Protein AF-A0A4Y2WEP2-F1 (afdb_monomer_lite)

Secondary structure (DSSP, 8-state):
---------------------------------PPPPP--TT-TTT-HIIIIIHHHHHHHHTT----SHHHHHHSSGGGS--HHHHHHHHHGGGGT--

Structure (mmCIF, N/CA/C/O backbone):
data_AF-A0A4Y2WEP2-F1
#
_entry.id   AF-A0A4Y2WEP2-F1
#
loop_
_atom_site.group_PDB
_atom_site.id
_atom_site.type_symbol
_atom_site.label_atom_id
_atom_site.label_alt_id
_atom_site.label_comp_id
_atom_site.label_asym_id
_atom_site.label_entity_id
_atom_site.label_seq_id
_atom_site.pdbx_PDB_ins_code
_atom_site.Cartn_x
_atom_site.Cartn_y
_atom_site.Cartn_z
_atom_site.occupancy
_atom_site.B_iso_or_equiv
_atom_site.auth_seq_id
_atom_site.auth_comp_id
_atom_site.auth_asym_id
_atom_site.auth_atom_id
_atom_site.pdbx_PDB_model_num
ATOM 1 N N . MET A 1 1 ? 23.147 38.952 34.581 1.00 40.81 1 MET A N 1
ATOM 2 C CA . MET A 1 1 ? 21.830 39.622 34.638 1.00 40.81 1 MET A CA 1
ATOM 3 C C . MET A 1 1 ? 20.830 38.729 33.926 1.00 40.81 1 MET A C 1
ATOM 5 O O . MET A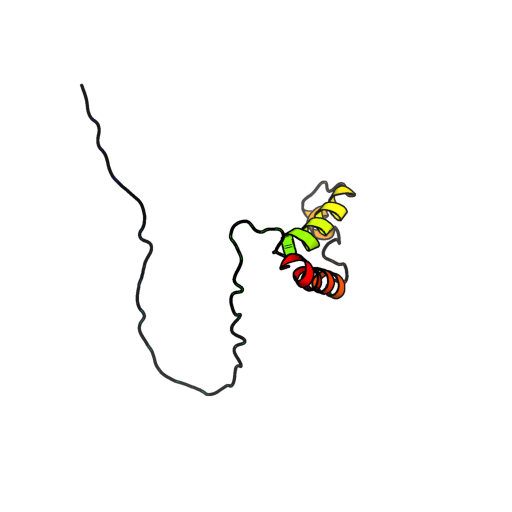 1 1 ? 21.116 38.281 32.826 1.00 40.81 1 MET A O 1
ATOM 9 N N . HIS A 1 2 ? 19.733 38.399 34.604 1.00 38.59 2 HIS A N 1
ATOM 10 C CA . HIS A 1 2 ? 18.620 37.606 34.085 1.00 38.59 2 HIS A CA 1
ATOM 11 C C . HIS A 1 2 ? 17.881 38.338 32.959 1.00 38.59 2 HIS A C 1
ATOM 13 O O . HIS A 1 2 ? 17.710 39.554 33.040 1.00 38.59 2 HIS A O 1
ATOM 19 N N . SER A 1 3 ? 17.322 37.587 32.007 1.00 38.84 3 SER A N 1
ATOM 20 C CA . SER A 1 3 ? 15.909 37.740 31.626 1.00 38.84 3 SER A CA 1
ATOM 21 C C . SER A 1 3 ? 15.407 36.506 30.877 1.00 38.84 3 SER A C 1
ATOM 23 O O . SER A 1 3 ? 15.838 36.209 29.769 1.00 38.84 3 SER A O 1
ATOM 25 N N . ILE A 1 4 ? 14.472 35.808 31.520 1.00 42.28 4 ILE A N 1
ATOM 26 C CA . ILE A 1 4 ? 13.506 34.898 30.905 1.00 42.28 4 ILE A CA 1
ATOM 27 C C . ILE A 1 4 ? 12.381 35.755 30.312 1.00 42.28 4 ILE A C 1
ATOM 29 O O . ILE A 1 4 ? 11.949 36.718 30.950 1.00 42.28 4 ILE A O 1
ATOM 33 N N . ARG A 1 5 ? 11.830 35.371 29.154 1.00 43.16 5 ARG A N 1
ATOM 34 C CA . ARG A 1 5 ? 10.427 35.672 28.842 1.00 43.16 5 ARG A CA 1
ATOM 35 C C . ARG A 1 5 ? 9.759 34.464 28.178 1.00 43.16 5 ARG A C 1
ATOM 37 O O . ARG A 1 5 ? 10.287 33.892 27.233 1.00 43.16 5 ARG A O 1
ATOM 44 N N . ALA A 1 6 ? 8.633 34.081 28.772 1.00 46.72 6 ALA A N 1
ATO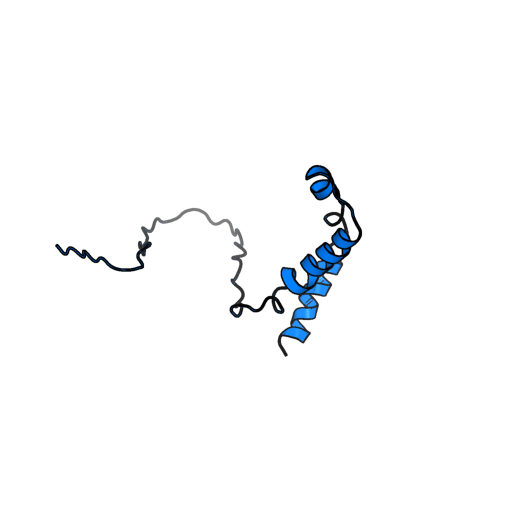M 45 C CA . ALA A 1 6 ? 7.765 32.956 28.453 1.00 46.72 6 ALA A CA 1
ATOM 46 C C . ALA A 1 6 ? 6.706 33.305 27.386 1.00 46.72 6 ALA A C 1
ATOM 48 O O . ALA A 1 6 ? 6.461 34.484 27.130 1.00 46.72 6 ALA A O 1
ATOM 49 N N . GLY A 1 7 ? 6.038 32.275 26.854 1.00 38.03 7 GLY A N 1
ATOM 50 C CA . GLY A 1 7 ? 4.774 32.357 26.100 1.00 38.03 7 GLY A CA 1
ATOM 51 C C . GLY A 1 7 ? 4.538 31.086 25.264 1.00 38.03 7 GLY A C 1
ATOM 52 O O . GLY A 1 7 ? 5.173 30.946 24.228 1.00 38.03 7 GLY A O 1
ATOM 53 N N . THR A 1 8 ? 3.903 30.032 25.807 1.00 45.66 8 THR A N 1
ATOM 54 C CA . THR A 1 8 ? 2.461 29.664 25.663 1.00 45.66 8 THR A CA 1
ATOM 55 C C . THR A 1 8 ? 2.081 29.292 24.220 1.00 45.66 8 THR A C 1
ATOM 57 O O . THR A 1 8 ? 2.081 30.151 23.350 1.00 45.66 8 THR A O 1
ATOM 60 N N . ASP A 1 9 ? 1.983 28.000 23.898 1.00 47.84 9 ASP A N 1
ATOM 61 C CA . ASP A 1 9 ? 0.757 27.163 23.925 1.00 47.84 9 ASP A CA 1
ATOM 62 C C . ASP A 1 9 ? -0.063 27.221 22.616 1.00 47.84 9 ASP A C 1
ATOM 64 O O . ASP A 1 9 ? -0.672 28.229 22.274 1.00 47.84 9 ASP A O 1
ATOM 68 N N . GLY A 1 10 ? 0.021 26.103 21.886 1.00 42.72 10 GLY A N 1
ATOM 69 C CA . GLY A 1 10 ? -1.074 25.314 21.311 1.00 42.72 10 GLY A CA 1
ATOM 70 C C . GLY A 1 10 ? -2.419 25.934 20.906 1.00 42.72 10 GLY A C 1
ATOM 71 O O . GLY A 1 10 ? -3.165 26.501 21.692 1.00 42.72 10 GLY A O 1
ATOM 72 N N . SER A 1 11 ? -2.812 25.546 19.686 1.00 43.91 11 SER A N 1
ATOM 73 C CA . SER A 1 11 ? -4.194 25.263 19.261 1.00 43.91 11 SER A CA 1
ATOM 74 C C . SER A 1 11 ? -5.122 26.445 18.979 1.00 43.91 11 SER A C 1
ATOM 76 O O . SER A 1 11 ? -5.852 26.882 19.862 1.00 43.91 11 SER A O 1
ATOM 78 N N . ARG A 1 12 ? -5.249 26.839 17.699 1.00 46.78 12 ARG A N 1
ATOM 79 C CA . ARG A 1 12 ? -6.518 27.362 17.148 1.00 46.78 12 ARG A CA 1
ATOM 80 C C . ARG A 1 12 ? -6.498 27.481 15.617 1.00 46.78 12 ARG A C 1
ATOM 82 O O . ARG A 1 12 ? -6.187 28.538 15.088 1.00 46.78 12 ARG A O 1
ATOM 89 N N . TRP A 1 13 ? -6.874 26.430 14.899 1.00 36.16 13 TRP A N 1
ATOM 90 C CA . TRP A 1 13 ? -7.397 26.579 13.535 1.00 36.16 13 TRP A CA 1
ATOM 91 C C . TRP A 1 13 ? -8.826 26.022 13.568 1.00 36.16 13 TRP A C 1
ATOM 93 O O . TRP A 1 13 ? -9.057 24.836 13.741 1.00 36.16 13 TRP A O 1
ATOM 103 N N . GLU A 1 14 ? -9.749 26.886 13.976 1.00 45.12 14 GLU A N 1
ATOM 104 C CA . GLU A 1 14 ? -10.771 27.475 13.101 1.00 45.12 14 GLU A CA 1
ATOM 105 C C . GLU A 1 14 ? -12.047 26.628 13.036 1.00 45.12 14 GLU A C 1
ATOM 107 O O . GLU A 1 14 ? -12.299 25.852 12.123 1.00 45.12 14 GLU A O 1
ATOM 112 N N . THR A 1 15 ? -12.909 26.871 14.027 1.00 48.03 15 THR A N 1
ATOM 113 C CA . THR A 1 15 ? -14.357 26.719 13.893 1.00 48.03 15 THR A CA 1
ATOM 114 C C . THR A 1 15 ? -14.896 27.993 13.247 1.00 48.03 15 THR A C 1
ATOM 116 O O . THR A 1 15 ? -14.930 29.039 13.898 1.00 48.03 15 THR A O 1
ATOM 119 N N . ALA A 1 16 ? -15.354 27.919 12.000 1.00 35.22 16 ALA A N 1
ATOM 120 C CA . ALA A 1 16 ? -16.184 28.956 11.395 1.00 35.22 16 ALA A CA 1
ATOM 121 C C . ALA A 1 16 ? -17.463 28.316 10.848 1.00 35.22 16 ALA A C 1
ATOM 123 O O . ALA A 1 16 ? -17.446 27.513 9.917 1.00 35.22 16 ALA A O 1
ATOM 124 N N . ALA A 1 17 ? -18.585 28.649 11.481 1.00 45.62 17 ALA A N 1
ATOM 125 C CA . ALA A 1 17 ? -19.911 28.258 11.039 1.00 45.62 17 ALA A CA 1
ATOM 126 C C . ALA A 1 17 ? -20.299 29.016 9.750 1.00 45.62 17 ALA A C 1
ATOM 128 O O . ALA A 1 17 ? -20.199 30.237 9.697 1.00 45.62 17 ALA A O 1
ATOM 129 N N . LEU A 1 18 ? -20.735 28.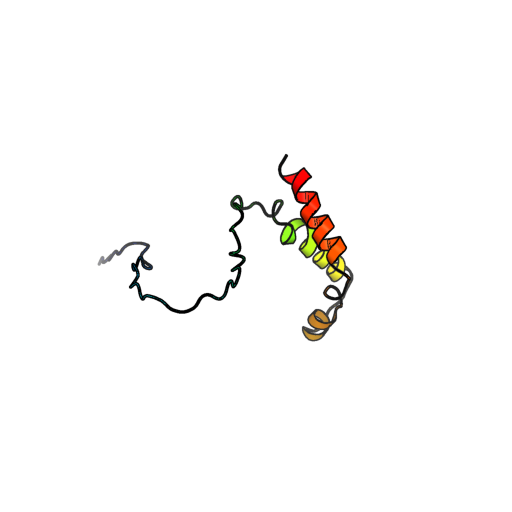242 8.748 1.00 44.59 18 LEU A N 1
ATOM 130 C CA . LEU A 1 18 ? -21.544 28.535 7.546 1.00 44.59 18 LEU A CA 1
ATOM 131 C C . LEU A 1 18 ? -22.092 29.963 7.317 1.00 44.59 18 LEU A C 1
ATOM 133 O O . LEU A 1 18 ? -22.645 30.577 8.229 1.00 44.59 18 LEU A O 1
ATOM 137 N N . PRO A 1 19 ? -22.323 30.293 6.028 1.00 47.91 19 PRO A N 1
ATOM 138 C CA . PRO A 1 19 ? -23.625 30.811 5.625 1.00 47.91 19 PRO A CA 1
ATOM 139 C C . PRO A 1 19 ? -24.335 29.896 4.616 1.00 47.91 19 PRO A C 1
ATOM 141 O O . PRO A 1 19 ? -23.769 29.405 3.641 1.00 47.91 19 PRO A O 1
ATOM 144 N N . ARG A 1 20 ? -25.631 29.691 4.874 1.00 51.91 20 ARG A N 1
ATOM 145 C CA . ARG A 1 20 ? -26.594 29.028 3.987 1.00 51.91 20 ARG A CA 1
ATOM 146 C C . ARG A 1 20 ? -26.771 29.829 2.693 1.00 51.91 20 ARG A C 1
ATOM 148 O O . ARG A 1 20 ? -26.856 31.053 2.735 1.00 51.91 20 ARG A O 1
ATOM 155 N N . SER A 1 21 ? -26.982 29.142 1.573 1.00 48.19 21 SER A N 1
ATOM 156 C CA . SER A 1 21 ? -27.709 29.687 0.421 1.00 48.19 21 SER A CA 1
ATOM 157 C C . SER A 1 21 ? -28.465 28.582 -0.315 1.00 48.19 21 SER A C 1
ATOM 159 O O . SER A 1 21 ? -28.080 27.418 -0.306 1.00 48.19 21 SER A O 1
ATOM 161 N N . ARG A 1 22 ? -29.634 28.967 -0.823 1.00 51.19 22 ARG A N 1
ATOM 162 C CA . ARG A 1 22 ? -30.823 28.151 -1.088 1.00 51.19 22 ARG A CA 1
ATOM 163 C C . ARG A 1 22 ? -30.972 27.897 -2.597 1.00 51.19 22 ARG A C 1
ATOM 165 O O . ARG A 1 22 ? -30.813 28.833 -3.363 1.00 51.19 22 ARG A O 1
ATOM 172 N N . THR A 1 23 ? -31.418 26.681 -2.937 1.00 60.22 23 THR A N 1
ATOM 173 C CA . THR A 1 23 ? -32.192 26.236 -4.124 1.00 60.22 23 THR A CA 1
ATOM 174 C C . THR A 1 23 ? -31.626 26.421 -5.544 1.00 60.22 23 THR A C 1
ATOM 176 O O . THR A 1 23 ? -31.522 27.540 -6.025 1.00 60.22 23 THR A O 1
ATOM 179 N N . SER A 1 24 ? -31.457 25.310 -6.282 1.00 46.94 24 SER A N 1
ATOM 180 C CA . SER A 1 24 ? -32.150 25.063 -7.569 1.00 46.94 24 SER A CA 1
ATOM 181 C C . SER A 1 24 ? -31.806 23.682 -8.157 1.00 46.94 24 SER A C 1
ATOM 183 O O . SER A 1 24 ? -30.635 23.327 -8.239 1.00 46.94 24 SER A O 1
ATOM 185 N N . GLY A 1 25 ? -32.829 22.957 -8.629 1.00 43.06 25 GLY A N 1
ATOM 186 C CA . GLY A 1 25 ? -32.707 21.928 -9.671 1.00 43.06 25 GLY A CA 1
ATOM 187 C C . GLY A 1 25 ? -32.529 20.483 -9.202 1.00 43.06 25 GLY A C 1
ATOM 188 O O . GLY A 1 25 ? -31.436 20.057 -8.850 1.00 43.06 25 GLY A O 1
ATOM 189 N N . ALA A 1 26 ? -33.606 19.697 -9.281 1.00 55.75 26 ALA A N 1
ATOM 190 C CA . ALA A 1 26 ? -33.560 18.247 -9.159 1.00 55.75 26 ALA A CA 1
ATOM 191 C C . ALA A 1 26 ? -32.824 17.624 -10.360 1.00 55.75 26 ALA A C 1
ATOM 193 O O . ALA A 1 26 ? -33.395 17.452 -11.433 1.00 55.75 26 ALA A O 1
ATOM 194 N N . ALA A 1 27 ? -31.574 17.232 -10.149 1.00 50.53 27 ALA A N 1
ATOM 195 C CA . ALA A 1 27 ? -31.022 16.030 -10.751 1.00 50.53 27 ALA A CA 1
ATOM 196 C C . ALA A 1 27 ? -30.767 15.075 -9.585 1.00 50.53 27 ALA A C 1
ATOM 198 O O . ALA A 1 27 ? -30.152 15.471 -8.594 1.00 50.53 27 ALA A O 1
ATOM 199 N N . HIS A 1 28 ? -31.251 13.836 -9.661 1.00 51.50 28 HIS A N 1
ATOM 200 C CA . HIS A 1 28 ? -30.796 12.778 -8.761 1.00 51.50 28 HIS A CA 1
ATOM 201 C C . HIS A 1 28 ? -29.364 12.415 -9.161 1.00 51.50 28 HIS A C 1
ATOM 203 O O . HIS A 1 28 ? -29.073 11.344 -9.682 1.00 51.50 28 HIS A O 1
ATOM 209 N N . THR A 1 29 ? -28.439 13.335 -8.917 1.00 46.34 29 THR A N 1
ATOM 210 C CA . THR A 1 29 ? -27.067 12.950 -8.665 1.00 46.34 29 THR A CA 1
ATOM 211 C C . THR A 1 29 ? -27.146 12.218 -7.340 1.00 46.34 29 THR A C 1
ATOM 213 O O . THR A 1 29 ? -27.191 12.836 -6.277 1.00 46.34 29 THR A O 1
ATOM 216 N N . THR A 1 30 ? -27.279 10.894 -7.403 1.00 55.56 30 THR A N 1
ATOM 217 C CA . THR A 1 30 ? -26.996 10.032 -6.262 1.00 55.56 30 THR A CA 1
ATOM 218 C C . THR A 1 30 ? -25.529 10.260 -5.943 1.00 55.56 30 THR A C 1
ATOM 220 O O . THR A 1 30 ? -24.639 9.597 -6.471 1.00 55.56 30 THR A O 1
ATOM 223 N N . THR A 1 31 ? -25.273 11.290 -5.143 1.00 57.56 31 THR A N 1
ATOM 224 C CA . THR A 1 31 ? -24.002 11.526 -4.492 1.00 57.56 31 THR A CA 1
ATOM 225 C C . THR A 1 31 ? -23.786 10.303 -3.623 1.00 57.56 31 THR A C 1
ATOM 227 O O . THR A 1 31 ? -24.359 10.192 -2.541 1.00 57.56 31 THR A O 1
ATOM 230 N N . SER A 1 32 ? -23.012 9.345 -4.128 1.00 65.56 32 SER A N 1
ATOM 231 C CA . SER A 1 32 ? -22.390 8.322 -3.301 1.00 65.56 32 SER A CA 1
ATOM 232 C C . SER A 1 32 ? -21.442 9.061 -2.364 1.00 65.56 32 SER A C 1
ATOM 234 O O . SER A 1 32 ? -20.266 9.248 -2.671 1.00 65.56 32 SER A O 1
ATOM 236 N N . ALA A 1 33 ? -21.977 9.578 -1.261 1.00 74.88 33 ALA A N 1
ATOM 237 C CA . ALA A 1 33 ? -21.171 10.143 -0.201 1.00 74.88 33 ALA A CA 1
ATOM 238 C C . ALA A 1 33 ? -20.296 9.004 0.332 1.00 74.88 33 ALA A C 1
ATOM 240 O O . ALA A 1 33 ? -20.812 8.008 0.836 1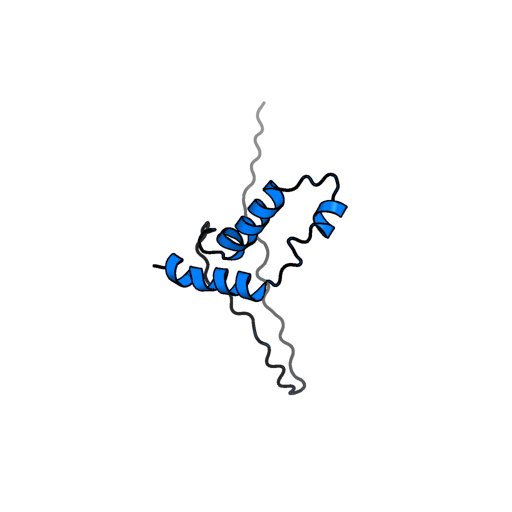.00 74.88 33 ALA A O 1
ATOM 241 N N . ALA A 1 34 ? -18.980 9.120 0.152 1.00 77.25 34 ALA A N 1
ATOM 242 C CA . ALA A 1 34 ? -18.037 8.181 0.734 1.00 77.25 34 ALA A CA 1
ATOM 243 C C . ALA A 1 34 ? -18.180 8.249 2.259 1.00 77.25 34 ALA A C 1
ATOM 245 O O . ALA A 1 34 ? -18.003 9.314 2.854 1.00 77.25 34 ALA A O 1
ATOM 246 N N . VAL A 1 35 ? -18.554 7.130 2.874 1.00 84.94 35 VAL A N 1
ATOM 247 C CA . VAL A 1 35 ? -18.691 7.034 4.327 1.00 84.94 35 VAL A CA 1
ATOM 248 C C . VAL A 1 35 ? -17.303 6.745 4.907 1.00 84.94 35 VAL A C 1
ATOM 250 O O . VAL A 1 35 ? -16.660 5.796 4.449 1.00 84.94 35 VAL A O 1
ATOM 253 N N . PRO A 1 36 ? -16.805 7.541 5.870 1.00 80.38 36 PRO A N 1
ATOM 254 C CA . PRO A 1 36 ? -15.563 7.231 6.570 1.00 80.38 36 PRO A CA 1
ATOM 255 C C . PRO A 1 36 ? -15.681 5.881 7.285 1.00 80.38 36 PRO A C 1
ATOM 257 O O . PRO A 1 36 ? -16.694 5.611 7.925 1.00 80.38 36 PRO A O 1
ATOM 260 N N . VAL A 1 37 ? -14.652 5.043 7.175 1.00 82.31 37 VAL A N 1
ATOM 261 C CA . VAL A 1 37 ? -14.548 3.788 7.930 1.00 82.31 37 VAL A CA 1
ATOM 262 C C . VAL A 1 37 ? -13.753 4.067 9.200 1.00 82.31 37 VAL A C 1
ATOM 264 O O . VAL A 1 37 ? -12.665 4.640 9.125 1.00 82.31 37 VAL A O 1
ATOM 267 N N . ASP A 1 38 ? -14.286 3.666 10.354 1.00 83.12 38 ASP A N 1
ATOM 268 C CA . ASP A 1 38 ? -13.574 3.770 11.625 1.00 83.12 38 ASP A CA 1
ATOM 269 C C . ASP A 1 38 ? -12.311 2.898 11.598 1.00 83.12 38 ASP A C 1
ATOM 271 O O . ASP A 1 38 ? -12.360 1.694 11.339 1.00 83.12 38 ASP A O 1
ATOM 275 N N . HIS A 1 39 ? -11.162 3.516 11.867 1.00 80.81 39 HIS A N 1
ATOM 276 C CA . HIS A 1 39 ? -9.859 2.860 11.868 1.00 80.81 39 HIS A CA 1
ATOM 277 C C . HIS A 1 39 ? -9.165 3.125 13.203 1.00 80.81 39 HIS A C 1
ATOM 279 O O . HIS A 1 39 ? -9.026 4.275 13.624 1.00 80.81 39 HIS A O 1
ATOM 285 N N . GLN A 1 40 ? -8.713 2.067 13.877 1.00 85.50 40 GLN A N 1
ATOM 286 C CA . GLN A 1 40 ? -7.936 2.212 15.106 1.00 85.50 40 GLN A CA 1
ATOM 287 C C . GLN A 1 40 ? -6.604 2.920 14.824 1.00 85.50 40 GLN A C 1
ATOM 289 O O . GLN A 1 40 ? -5.970 2.727 13.785 1.00 85.50 40 GLN A O 1
ATOM 294 N N . ALA A 1 41 ? -6.162 3.778 15.742 1.00 85.44 41 ALA A N 1
ATOM 295 C CA . ALA A 1 41 ? -4.864 4.426 15.600 1.00 85.44 41 ALA A CA 1
ATOM 296 C C . ALA A 1 41 ? -3.742 3.372 15.614 1.00 85.44 41 ALA A C 1
ATOM 298 O O . ALA A 1 41 ? -3.742 2.486 16.462 1.00 85.44 41 ALA A O 1
ATOM 299 N N . TYR A 1 42 ? -2.768 3.514 14.709 1.00 79.38 42 TYR A N 1
ATOM 300 C CA . TYR A 1 42 ? -1.591 2.639 14.602 1.00 79.38 42 TYR A CA 1
ATOM 301 C C . TYR A 1 42 ? -1.880 1.160 14.276 1.00 79.38 42 TYR A C 1
ATOM 303 O O . TYR A 1 42 ? -1.104 0.298 14.678 1.00 79.38 42 TYR A O 1
ATOM 311 N N . SER A 1 43 ? -2.928 0.873 13.493 1.00 86.81 43 SER A N 1
ATOM 312 C CA . SER A 1 43 ? -3.265 -0.488 13.027 1.00 86.81 43 SER A CA 1
ATOM 313 C C . SER A 1 43 ? -2.967 -0.720 11.534 1.00 86.81 43 SER A C 1
ATOM 315 O O . SER A 1 43 ? -3.889 -0.866 10.731 1.00 86.81 43 SER A O 1
ATOM 317 N N . PRO A 1 44 ? -1.690 -0.757 11.102 1.00 84.56 44 PRO A N 1
ATOM 318 C CA . PRO A 1 44 ? -1.339 -1.039 9.704 1.00 84.56 44 PRO A CA 1
ATOM 319 C C . PRO A 1 44 ? -1.724 -2.468 9.269 1.00 84.56 44 PRO A C 1
ATOM 321 O O . PRO A 1 44 ? -1.768 -2.788 8.084 1.00 84.56 44 PRO A O 1
ATOM 324 N N . ASP A 1 45 ? -2.009 -3.355 10.216 1.00 86.81 45 ASP A N 1
ATOM 325 C CA . ASP A 1 45 ? -2.546 -4.696 9.997 1.00 86.81 45 ASP A CA 1
ATOM 326 C C . ASP A 1 45 ? -4.030 -4.709 9.597 1.00 86.81 45 ASP A C 1
ATOM 328 O O . ASP A 1 45 ? -4.485 -5.701 9.021 1.00 86.81 45 ASP A O 1
ATOM 332 N N . LEU A 1 46 ? -4.754 -3.610 9.831 1.00 88.12 46 LEU A N 1
ATOM 333 C CA . LEU A 1 46 ? -6.146 -3.422 9.415 1.00 88.12 46 LEU A CA 1
ATOM 334 C C . LEU A 1 46 ? -6.280 -2.658 8.093 1.00 88.12 46 LEU A C 1
ATOM 336 O O . LEU A 1 46 ? -7.350 -2.666 7.493 1.00 88.12 46 LEU A O 1
ATOM 340 N N . ALA A 1 47 ? -5.204 -2.062 7.581 1.00 89.44 47 ALA A N 1
ATOM 341 C CA . ALA A 1 47 ? -5.204 -1.363 6.301 1.00 89.44 47 ALA A CA 1
ATOM 342 C C . ALA A 1 47 ? -4.786 -2.305 5.150 1.00 89.44 47 ALA A C 1
ATOM 344 O O . ALA A 1 47 ? -3.610 -2.673 5.054 1.00 89.44 47 ALA A O 1
ATOM 345 N N . PRO A 1 48 ? -5.689 -2.680 4.214 1.00 87.25 48 PRO A N 1
ATOM 346 C CA . PRO A 1 48 ? -5.352 -3.576 3.098 1.00 87.25 48 PRO A CA 1
ATOM 347 C C . PRO A 1 48 ? -4.214 -3.060 2.213 1.00 87.25 48 PRO A C 1
ATOM 349 O O . PRO A 1 48 ? -3.468 -3.850 1.626 1.00 87.25 48 PRO A O 1
ATOM 352 N N . SER A 1 49 ? -4.053 -1.736 2.129 1.00 88.00 49 SER A N 1
ATOM 353 C CA . SER A 1 49 ? -2.910 -1.108 1.470 1.00 88.00 49 SER A CA 1
ATOM 354 C C . SER A 1 49 ? -1.596 -1.535 2.115 1.00 88.00 49 SER A C 1
ATOM 356 O O . SER A 1 49 ? -0.688 -1.966 1.408 1.00 88.00 49 SER A O 1
ATOM 358 N N . ASP A 1 50 ? -1.512 -1.481 3.440 1.00 90.25 50 ASP A N 1
ATOM 359 C CA . ASP A 1 50 ? -0.276 -1.678 4.190 1.00 90.25 50 ASP A CA 1
ATOM 360 C C . ASP A 1 50 ? 0.096 -3.157 4.279 1.00 90.25 50 ASP A C 1
ATOM 362 O O . ASP A 1 50 ? 1.213 -3.539 3.912 1.00 90.25 50 ASP A O 1
ATOM 366 N N . TYR A 1 51 ? -0.839 -4.024 4.686 1.00 88.62 51 TYR A N 1
ATOM 367 C CA . TYR A 1 51 ? -0.532 -5.444 4.865 1.00 88.62 51 TYR A CA 1
ATOM 368 C C . TYR A 1 51 ? -0.632 -6.278 3.584 1.00 88.62 51 TYR A C 1
ATOM 370 O O . TYR A 1 51 ? -0.182 -7.427 3.593 1.00 88.62 51 TYR A O 1
ATOM 378 N N . HIS A 1 52 ? -1.224 -5.792 2.494 1.00 89.50 52 HIS A N 1
ATOM 379 C CA . HIS A 1 52 ? -1.346 -6.596 1.275 1.00 89.50 52 HIS A CA 1
ATOM 380 C C . HIS A 1 52 ? -0.655 -5.953 0.081 1.00 89.50 52 HIS A C 1
ATOM 382 O O . HIS A 1 52 ? 0.321 -6.513 -0.429 1.00 89.50 52 HIS A O 1
ATOM 388 N N . LEU A 1 53 ? -1.122 -4.777 -0.339 1.00 87.88 53 LEU A N 1
ATOM 389 C CA . LEU A 1 53 ? -0.654 -4.151 -1.573 1.00 87.88 53 LEU A CA 1
ATOM 390 C C . LEU A 1 53 ? 0.814 -3.717 -1.477 1.00 87.88 53 LEU A C 1
ATOM 392 O O . LEU A 1 53 ? 1.626 -4.083 -2.327 1.00 87.88 53 LEU A O 1
ATOM 396 N N . LEU A 1 54 ? 1.177 -2.988 -0.421 1.00 88.00 54 LEU A N 1
ATOM 397 C CA . LEU A 1 54 ? 2.540 -2.505 -0.206 1.00 88.00 54 LEU A CA 1
ATOM 398 C C . LEU A 1 54 ? 3.504 -3.650 0.106 1.00 88.00 54 LEU A C 1
ATOM 400 O O . LEU A 1 54 ? 4.657 -3.609 -0.317 1.00 88.00 54 LEU A O 1
ATOM 404 N N . GLN A 1 55 ? 3.049 -4.717 0.769 1.00 88.94 55 GLN A N 1
ATOM 405 C CA . GLN A 1 55 ? 3.869 -5.921 0.943 1.00 88.94 55 GLN A CA 1
ATOM 406 C C . GLN A 1 55 ? 4.184 -6.600 -0.395 1.00 88.94 55 GLN A C 1
ATOM 408 O O . GLN A 1 55 ? 5.321 -7.025 -0.623 1.00 88.94 55 GLN A O 1
ATOM 413 N N . LEU A 1 56 ? 3.202 -6.682 -1.298 1.00 87.50 56 LEU A N 1
ATOM 414 C CA . LEU A 1 56 ? 3.426 -7.229 -2.631 1.00 87.50 56 LEU A CA 1
ATOM 415 C C . LEU A 1 56 ? 4.381 -6.352 -3.446 1.00 87.50 56 LEU A C 1
ATOM 417 O O . LEU A 1 56 ? 5.314 -6.886 -4.049 1.00 87.50 56 LEU A O 1
ATOM 421 N N . LEU A 1 57 ? 4.180 -5.032 -3.412 1.00 86.62 57 LEU A N 1
ATOM 422 C CA . LEU A 1 57 ? 5.054 -4.055 -4.061 1.00 86.62 57 LEU A CA 1
ATOM 423 C C . LEU A 1 57 ? 6.492 -4.190 -3.549 1.00 86.62 57 LEU A C 1
ATOM 425 O O . LEU A 1 57 ? 7.413 -4.369 -4.340 1.00 86.62 57 LEU A O 1
ATOM 429 N N . LYS A 1 58 ? 6.696 -4.234 -2.228 1.00 87.62 58 LYS A N 1
ATOM 430 C CA . LYS A 1 58 ? 8.021 -4.447 -1.623 1.00 87.62 58 LYS A CA 1
ATOM 431 C C . LYS A 1 58 ? 8.678 -5.738 -2.108 1.00 87.62 58 LYS A C 1
ATOM 433 O O . LYS A 1 58 ? 9.866 -5.739 -2.411 1.00 87.62 58 LYS A O 1
ATOM 438 N N . ARG A 1 59 ? 7.922 -6.836 -2.219 1.00 88.25 59 ARG A N 1
ATOM 439 C CA . ARG A 1 59 ? 8.442 -8.118 -2.728 1.00 88.25 59 ARG A CA 1
ATOM 440 C C . ARG A 1 59 ? 8.814 -8.054 -4.210 1.00 88.25 59 ARG A C 1
ATOM 442 O O . ARG A 1 59 ? 9.759 -8.727 -4.619 1.00 88.25 59 ARG A O 1
ATOM 449 N N . PHE A 1 60 ? 8.055 -7.307 -5.006 1.00 84.88 60 PHE A N 1
ATOM 450 C CA . PHE A 1 60 ? 8.344 -7.101 -6.421 1.00 84.88 60 PHE A CA 1
ATOM 451 C C . PHE A 1 60 ? 9.621 -6.273 -6.601 1.00 84.88 60 PHE A C 1
ATOM 453 O O . PHE A 1 60 ? 10.543 -6.706 -7.293 1.00 84.88 60 PHE A O 1
ATOM 460 N N . LEU A 1 61 ? 9.711 -5.151 -5.885 1.00 86.31 61 LEU A N 1
ATOM 461 C CA . LEU A 1 61 ? 10.853 -4.239 -5.910 1.00 86.31 61 LEU A CA 1
ATOM 462 C C . LEU A 1 61 ? 12.131 -4.877 -5.362 1.00 86.31 61 LEU A C 1
ATOM 464 O O . LEU A 1 61 ? 13.196 -4.681 -5.931 1.00 86.31 61 LEU A O 1
ATOM 468 N N . ALA A 1 62 ? 12.044 -5.711 -4.321 1.00 88.12 62 ALA A N 1
ATOM 469 C CA . ALA A 1 62 ? 13.206 -6.405 -3.756 1.00 88.12 62 ALA A CA 1
ATOM 470 C C . ALA A 1 62 ? 13.946 -7.305 -4.766 1.00 88.12 62 ALA A C 1
ATOM 472 O O . ALA A 1 62 ? 15.084 -7.699 -4.522 1.00 88.12 62 ALA A O 1
ATOM 473 N N . LYS A 1 63 ? 13.309 -7.656 -5.890 1.00 80.44 63 LYS A N 1
ATOM 474 C CA . LYS A 1 63 ? 13.888 -8.480 -6.962 1.00 80.44 63 LYS A CA 1
ATOM 475 C C . LYS A 1 63 ? 14.351 -7.658 -8.170 1.00 80.44 63 LYS A C 1
ATOM 477 O O . LYS A 1 63 ? 14.690 -8.245 -9.198 1.00 80.44 63 LYS A O 1
ATOM 482 N N . ARG A 1 64 ? 14.323 -6.326 -8.088 1.00 83.56 64 ARG A N 1
ATOM 483 C CA . ARG A 1 64 ? 14.642 -5.409 -9.187 1.00 83.56 64 ARG A CA 1
ATOM 484 C C . ARG A 1 64 ? 15.728 -4.428 -8.756 1.00 83.56 64 ARG A C 1
ATOM 486 O O . ARG A 1 64 ? 15.771 -3.996 -7.611 1.00 83.56 64 ARG A O 1
ATOM 493 N N . TYR A 1 65 ? 16.591 -4.070 -9.699 1.00 84.38 65 TYR A N 1
ATOM 494 C CA . TYR A 1 65 ? 17.502 -2.942 -9.559 1.00 84.38 65 TYR A CA 1
ATOM 495 C C . TYR A 1 65 ? 16.953 -1.811 -10.422 1.00 84.38 65 TYR A C 1
ATOM 497 O O . TYR A 1 65 ? 16.843 -1.967 -11.636 1.00 84.38 65 TYR A O 1
ATOM 505 N N . LEU A 1 66 ? 16.544 -0.723 -9.779 1.00 83.81 66 LEU A N 1
ATOM 506 C CA . LEU A 1 66 ? 16.003 0.466 -10.431 1.00 83.81 66 LEU A CA 1
ATOM 507 C C . LEU A 1 66 ? 17.053 1.561 -10.258 1.00 83.81 66 LEU A C 1
ATOM 509 O O . LEU A 1 66 ? 17.444 1.856 -9.127 1.00 83.81 66 LEU A O 1
ATOM 513 N N . SER A 1 67 ? 17.572 2.08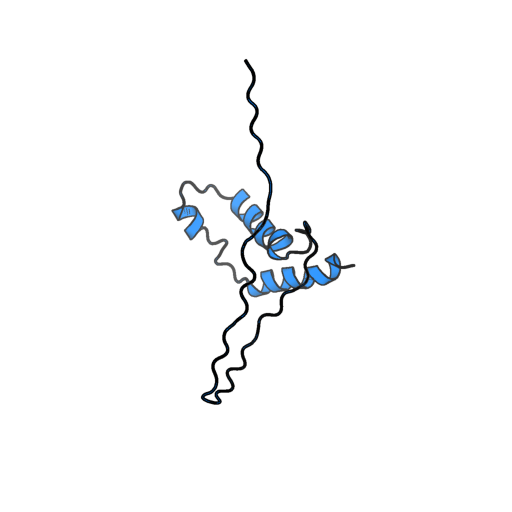3 -11.368 1.00 86.12 67 SER A N 1
ATOM 514 C CA . SER A 1 67 ? 18.703 3.026 -11.356 1.00 86.12 67 SER A CA 1
ATOM 515 C C . SER A 1 67 ? 18.237 4.475 -11.476 1.00 86.12 67 SER A C 1
ATOM 517 O O . SER A 1 67 ? 18.975 5.394 -11.124 1.00 86.12 67 SER A O 1
ATOM 519 N N . SER A 1 68 ? 17.018 4.672 -11.976 1.00 87.38 68 SER A N 1
ATOM 520 C CA . SER A 1 68 ? 16.387 5.961 -12.231 1.00 87.38 68 SER A CA 1
ATOM 521 C C . SER A 1 68 ? 14.927 5.952 -11.777 1.00 87.38 68 SER A C 1
ATOM 523 O O . SER A 1 68 ? 14.297 4.899 -11.702 1.00 87.38 68 SER A O 1
ATOM 525 N N . ASP A 1 69 ? 14.369 7.135 -11.522 1.00 84.56 69 ASP A N 1
ATOM 526 C CA . ASP A 1 69 ? 12.936 7.303 -11.249 1.00 84.56 69 ASP A CA 1
ATOM 527 C C . ASP A 1 69 ? 12.069 6.826 -12.429 1.00 84.56 69 ASP A C 1
ATOM 529 O O . ASP A 1 69 ? 11.025 6.214 -12.225 1.00 84.56 69 ASP A O 1
ATOM 533 N N . ASP A 1 70 ? 12.549 7.000 -13.665 1.00 86.81 70 ASP A N 1
ATOM 534 C CA . ASP A 1 70 ? 11.866 6.516 -14.875 1.00 86.81 70 ASP A CA 1
ATOM 535 C C . ASP A 1 70 ? 11.703 4.983 -14.865 1.00 86.81 70 ASP A C 1
ATOM 537 O O . ASP A 1 70 ? 10.633 4.457 -15.185 1.00 86.81 70 ASP A O 1
ATOM 541 N N . ASP A 1 71 ? 12.717 4.261 -14.365 1.00 83.94 71 ASP A N 1
ATOM 542 C CA . ASP A 1 71 ? 12.665 2.803 -14.200 1.00 83.94 71 ASP A CA 1
ATOM 543 C C . ASP A 1 71 ? 11.604 2.399 -13.164 1.00 83.94 71 ASP A C 1
ATOM 545 O O . ASP A 1 71 ? 10.955 1.365 -13.315 1.00 83.94 71 ASP A O 1
ATOM 549 N N . VAL A 1 72 ? 11.414 3.204 -12.108 1.00 83.06 72 VAL A N 1
ATOM 550 C CA . VAL A 1 72 ? 10.397 2.977 -11.063 1.00 83.06 72 VAL A CA 1
ATOM 551 C C . VAL A 1 72 ? 8.994 3.202 -11.619 1.00 83.06 72 VAL A C 1
ATOM 553 O O . VAL A 1 72 ? 8.083 2.416 -11.351 1.00 83.06 72 VAL A O 1
ATOM 556 N N . GLN A 1 73 ? 8.807 4.252 -12.419 1.00 81.88 73 GLN A N 1
ATOM 557 C CA . GLN A 1 73 ? 7.513 4.566 -13.026 1.00 81.88 73 GLN A CA 1
ATOM 558 C C . GLN A 1 73 ? 7.094 3.516 -14.067 1.00 81.88 73 GLN A C 1
ATOM 560 O O . GLN A 1 73 ? 5.904 3.212 -14.204 1.00 81.88 73 GLN A O 1
ATOM 565 N N . THR A 1 74 ? 8.063 2.920 -14.765 1.00 78.19 74 THR A N 1
ATOM 566 C CA . THR A 1 74 ? 7.835 1.910 -15.810 1.00 78.19 74 THR A CA 1
ATOM 567 C C . THR A 1 74 ? 7.873 0.459 -15.315 1.00 78.19 74 THR A C 1
ATOM 569 O O . THR A 1 74 ? 7.503 -0.437 -16.079 1.00 78.19 74 THR A O 1
ATOM 572 N N . ASP A 1 75 ? 8.228 0.204 -14.046 1.00 74.00 75 ASP A N 1
ATOM 573 C CA . ASP A 1 75 ? 8.571 -1.124 -13.497 1.00 74.00 75 ASP A CA 1
ATOM 574 C C . ASP A 1 75 ? 7.468 -2.202 -13.599 1.00 74.00 75 ASP A C 1
ATOM 576 O O . ASP A 1 75 ? 7.728 -3.401 -13.431 1.00 74.00 75 ASP A O 1
ATOM 580 N N . GLY A 1 76 ? 6.245 -1.802 -13.950 1.00 68.75 76 GLY A N 1
ATOM 581 C CA . GLY A 1 76 ? 5.141 -2.694 -14.281 1.00 68.75 76 GLY A CA 1
ATOM 582 C C . GLY A 1 76 ? 4.489 -3.350 -13.066 1.00 68.75 76 GLY A C 1
ATOM 583 O O . GLY A 1 76 ? 3.458 -4.007 -13.241 1.00 68.75 76 GLY A O 1
ATOM 584 N N . CYS A 1 77 ? 4.985 -3.121 -11.841 1.00 66.88 77 CYS A N 1
ATOM 585 C CA . CYS A 1 77 ? 4.294 -3.546 -10.619 1.00 66.88 77 CYS A CA 1
ATOM 586 C C . CYS A 1 77 ? 2.870 -2.979 -10.581 1.00 66.88 77 CYS A C 1
ATOM 588 O O . CYS A 1 77 ? 1.925 -3.606 -10.099 1.00 66.88 77 CYS A O 1
ATOM 590 N N . HIS A 1 78 ? 2.706 -1.788 -11.155 1.00 65.56 78 HIS A N 1
ATOM 591 C CA . HIS A 1 78 ? 1.432 -1.106 -11.258 1.00 65.56 78 HIS A CA 1
ATOM 592 C C . HIS A 1 78 ? 0.533 -1.583 -12.412 1.00 65.56 78 HIS A C 1
ATOM 594 O O . HIS A 1 78 ? -0.566 -1.057 -12.588 1.00 65.56 78 HIS A O 1
ATOM 600 N N . ARG A 1 79 ? 0.975 -2.548 -13.222 1.00 65.88 79 ARG A N 1
ATOM 601 C CA . ARG A 1 79 ? 0.278 -2.964 -14.449 1.00 65.88 79 ARG A CA 1
ATOM 602 C C . ARG A 1 79 ? -0.421 -4.318 -14.336 1.00 65.88 79 ARG A C 1
ATOM 604 O O . ARG A 1 79 ? -1.229 -4.638 -15.202 1.00 65.88 79 ARG A O 1
ATOM 611 N N . SER A 1 80 ? -0.140 -5.102 -13.292 1.00 62.62 80 SER A N 1
ATOM 612 C CA . SER A 1 80 ? -0.832 -6.379 -13.071 1.00 62.62 80 SER A CA 1
ATOM 613 C C . SER A 1 80 ? -2.350 -6.156 -12.985 1.00 62.62 80 SER A C 1
ATOM 615 O O . SER A 1 80 ? -2.757 -5.139 -12.414 1.00 62.62 80 SER A O 1
ATOM 617 N N . PRO A 1 81 ? -3.201 -7.062 -13.508 1.00 60.91 81 PRO A N 1
ATOM 618 C CA . PRO A 1 81 ? -4.627 -7.047 -13.192 1.00 60.91 81 PRO A CA 1
ATOM 619 C C . PRO A 1 81 ? -4.746 -7.054 -11.669 1.00 60.91 81 PRO A C 1
ATOM 621 O O . PRO A 1 81 ? -4.108 -7.875 -11.016 1.00 60.91 81 PRO A O 1
ATOM 624 N N . ARG A 1 82 ? -5.415 -6.045 -11.106 1.00 62.00 82 ARG A N 1
ATOM 625 C CA . ARG A 1 82 ? -5.406 -5.819 -9.656 1.00 62.00 82 ARG A CA 1
ATOM 626 C C . ARG A 1 82 ? -6.714 -6.173 -8.969 1.00 62.00 82 ARG A C 1
ATOM 628 O O . ARG A 1 82 ? -6.763 -6.079 -7.753 1.00 62.00 82 ARG A O 1
ATOM 635 N N . ALA A 1 83 ? -7.766 -6.506 -9.715 1.00 67.69 83 ALA A N 1
ATOM 636 C CA . ALA A 1 83 ? -9.079 -6.752 -9.121 1.00 67.69 83 ALA A CA 1
ATOM 637 C C . ALA A 1 83 ? -9.008 -7.907 -8.110 1.00 67.69 83 ALA A C 1
ATOM 639 O O . ALA A 1 83 ? -9.327 -7.720 -6.945 1.00 67.69 83 ALA A O 1
ATOM 640 N N . ASP A 1 84 ? -8.418 -9.030 -8.514 1.00 78.06 84 ASP A N 1
ATOM 641 C CA . ASP A 1 84 ? -8.156 -10.194 -7.666 1.00 78.06 84 ASP A CA 1
ATOM 642 C C . ASP A 1 84 ? -7.235 -9.877 -6.477 1.00 78.06 84 ASP A C 1
ATOM 644 O O . ASP A 1 84 ? -7.454 -10.371 -5.371 1.00 78.06 84 ASP A O 1
ATOM 648 N N . LEU A 1 85 ? -6.226 -9.028 -6.676 1.00 78.38 85 LEU A N 1
ATOM 649 C CA . LEU A 1 85 ? -5.315 -8.585 -5.619 1.00 78.38 85 LEU A CA 1
ATOM 650 C C . LEU A 1 85 ? -5.998 -7.705 -4.571 1.00 78.38 85 LEU A C 1
ATOM 652 O O . LEU A 1 85 ? -5.802 -7.902 -3.372 1.00 78.38 85 LEU A O 1
ATOM 656 N N . PHE A 1 86 ? -6.801 -6.740 -5.012 1.00 82.69 86 PHE A N 1
ATOM 657 C CA .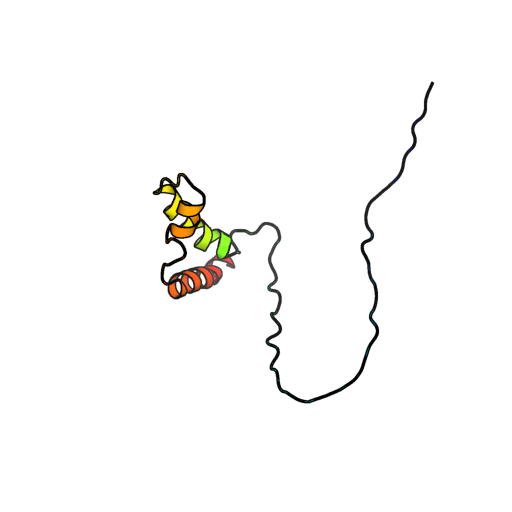 PHE A 1 86 ? -7.575 -5.889 -4.118 1.00 82.69 86 PHE A CA 1
ATOM 658 C C . PHE A 1 86 ? -8.641 -6.701 -3.391 1.00 82.69 86 PHE A C 1
ATOM 660 O O . PHE A 1 86 ? -8.710 -6.614 -2.167 1.00 82.69 86 PHE A O 1
ATOM 667 N N . ASP A 1 87 ? -9.385 -7.546 -4.103 1.00 89.00 87 ASP A N 1
ATOM 668 C CA . ASP A 1 87 ? -10.419 -8.404 -3.523 1.00 89.00 87 ASP A CA 1
ATOM 669 C C . ASP A 1 87 ? -9.825 -9.359 -2.484 1.00 89.00 87 ASP A C 1
ATOM 671 O O . ASP A 1 87 ? -10.335 -9.459 -1.368 1.00 89.00 87 ASP A O 1
ATOM 675 N N . THR A 1 88 ? -8.687 -9.990 -2.790 1.00 89.62 88 THR A N 1
ATOM 676 C CA . THR A 1 88 ? -7.968 -10.854 -1.838 1.00 89.62 88 THR A CA 1
ATOM 677 C C . THR A 1 88 ? -7.511 -10.076 -0.606 1.00 89.62 88 THR A C 1
ATOM 679 O O . THR A 1 88 ? -7.591 -10.583 0.515 1.00 89.62 88 THR A O 1
ATOM 682 N N . GLY A 1 89 ? -7.016 -8.849 -0.792 1.00 89.19 89 GLY A N 1
ATOM 683 C CA . GLY A 1 89 ? -6.648 -7.961 0.306 1.00 89.19 89 GLY A CA 1
ATOM 684 C C . GLY A 1 89 ? -7.849 -7.643 1.189 1.00 89.19 89 GLY A C 1
ATOM 685 O O . GLY A 1 89 ? -7.800 -7.883 2.387 1.00 89.19 89 GLY A O 1
ATOM 686 N N . VAL A 1 90 ? -8.949 -7.187 0.596 1.00 90.06 90 VAL A N 1
ATOM 687 C CA . VAL A 1 90 ? -10.180 -6.826 1.312 1.00 90.06 90 VAL A CA 1
ATOM 688 C C . VAL A 1 90 ? -10.778 -8.031 2.043 1.00 90.06 90 VAL A C 1
ATOM 690 O O . VAL A 1 90 ? -11.144 -7.908 3.209 1.00 90.06 90 VAL A O 1
ATOM 693 N N . GLN A 1 91 ? -10.813 -9.215 1.428 1.00 90.81 91 GLN A N 1
ATOM 694 C CA . GLN A 1 91 ? -11.339 -10.428 2.069 1.00 90.81 91 GLN A CA 1
ATOM 695 C C . GLN A 1 91 ? -10.541 -10.853 3.307 1.00 90.81 91 GLN A C 1
ATOM 697 O O . GLN A 1 91 ? -11.112 -11.409 4.246 1.00 90.81 91 GLN A O 1
ATOM 702 N N . LYS A 1 92 ? -9.237 -10.555 3.362 1.00 88.69 92 LYS A N 1
ATOM 703 C CA . LYS A 1 92 ? -8.411 -10.842 4.543 1.00 88.69 92 LYS A CA 1
ATOM 704 C C . LYS A 1 92 ? -8.777 -9.998 5.759 1.00 88.69 92 LYS A C 1
ATOM 706 O O . LYS A 1 92 ? -8.438 -10.415 6.866 1.00 88.69 92 LYS A O 1
ATOM 711 N N . LEU A 1 93 ? -9.496 -8.885 5.591 1.00 86.88 93 LEU A N 1
ATOM 712 C CA . LEU A 1 93 ? -9.994 -8.099 6.722 1.00 86.88 93 LEU A CA 1
ATOM 713 C C . LEU A 1 93 ? -10.868 -8.939 7.651 1.00 86.88 93 LEU A C 1
ATOM 715 O O . LEU A 1 93 ? -10.721 -8.827 8.860 1.00 86.88 93 LEU A O 1
ATOM 719 N N . VAL A 1 94 ? -11.694 -9.841 7.111 1.00 86.56 94 VAL A N 1
ATOM 720 C CA . VAL A 1 94 ? -12.590 -10.687 7.920 1.00 86.56 94 VAL A CA 1
ATOM 721 C C . VAL A 1 94 ? -11.811 -11.475 8.979 1.00 86.56 94 VAL A C 1
ATOM 723 O O . VAL A 1 94 ? -12.238 -11.546 10.119 1.00 86.56 94 VAL A O 1
ATOM 726 N N . SER A 1 95 ? -10.633 -11.998 8.626 1.00 87.69 95 SER A N 1
ATOM 727 C CA . SER A 1 95 ? -9.753 -12.733 9.551 1.00 87.69 95 SER A CA 1
ATOM 728 C C . SER A 1 95 ? -8.863 -11.860 10.444 1.00 87.69 95 SER A C 1
ATOM 730 O O . SER A 1 95 ? -8.164 -12.389 11.299 1.00 87.69 95 SER A O 1
ATOM 732 N N . ARG A 1 96 ? -8.797 -10.549 10.192 1.00 84.31 96 ARG A N 1
ATOM 733 C CA . ARG A 1 96 ? -7.939 -9.596 10.924 1.00 84.31 96 ARG A CA 1
ATOM 734 C C . ARG A 1 96 ? -8.697 -8.850 12.021 1.00 84.31 96 ARG A C 1
ATOM 736 O O . ARG A 1 96 ? -8.063 -8.247 12.874 1.00 84.31 96 ARG A O 1
ATOM 743 N N . TYR A 1 97 ? -10.025 -8.853 11.937 1.00 80.69 97 TYR A N 1
ATOM 744 C CA . TYR A 1 97 ? -10.934 -8.215 12.886 1.00 80.69 97 TYR A CA 1
ATOM 745 C C . TYR A 1 97 ? -11.478 -9.177 13.963 1.00 80.69 97 TYR A C 1
ATOM 747 O O . TYR A 1 97 ? -12.226 -8.713 14.821 1.00 80.69 97 TYR A O 1
ATOM 755 N N . ASP A 1 98 ? -11.138 -10.473 13.906 1.00 66.50 98 ASP A N 1
ATOM 756 C CA . ASP A 1 98 ? -11.416 -11.474 14.960 1.00 66.50 98 ASP A CA 1
ATOM 757 C C . ASP A 1 98 ? -10.426 -11.330 16.127 1.00 66.50 98 ASP A C 1
ATOM 759 O O . ASP A 1 98 ? -10.882 -11.306 17.294 1.00 66.50 98 ASP A O 1
#

InterPro domains:
  IPR036397 Ribonuclease H superfamily [G3DSA:3.30.420.10] (11-98)

pLDDT: mean 70.79, std 18.21, range [35.22, 90.81]

Radius of gyration: 24.04 Å; chains: 1; bounding box: 55×52×50 Å

Foldseek 3Di:
DDDDDDDDDDDDDDDDDDDDDDDDDDDPPVPPPDDDDDDDPPPLVLPLCRVFLVVQVCVLVVVDDDPDVVCVVVVCSVPPPCPVSVVVSVVCNVVSVD

Sequence (98 aa):
MHSIRAGTDGSRWETAALPRSRTSGAAHTTTSAAVPVDHQAYSPDLAPSDYHLLQLLKRFLAKRYLSSDDDVQTDGCHRSPRADLFDTGVQKLVSRYD

Organism: Araneus ventricosus (NCBI:txid182803)